Protein AF-A0A2P7QW14-F1 (afdb_monomer_lite)

Foldseek 3Di:
DDKDWADPVQVVVCVDPVVVVCCVVQQVVGWDWDQDPVRIIMIDGPDPVSVVVCCVPRVD

Structure (mmCIF, N/CA/C/O backbone):
data_AF-A0A2P7QW14-F1
#
_entry.id   AF-A0A2P7QW14-F1
#
loop_
_atom_site.group_PDB
_atom_site.id
_atom_site.type_symbol
_atom_site.label_atom_id
_atom_site.label_alt_id
_atom_site.label_comp_id
_atom_site.label_asym_id
_atom_site.label_entity_id
_atom_site.label_seq_id
_atom_site.pdbx_PDB_ins_code
_atom_site.Cartn_x
_atom_site.Cartn_y
_atom_site.Cartn_z
_atom_site.occupancy
_atom_site.B_iso_or_equiv
_atom_site.auth_seq_id
_atom_site.auth_comp_id
_atom_site.auth_asym_id
_atom_site.auth_atom_id
_atom_site.pdbx_PDB_model_num
ATOM 1 N N . MET A 1 1 ? -12.236 6.057 -1.054 1.00 84.12 1 MET A N 1
ATOM 2 C CA . MET A 1 1 ? -11.761 4.966 -1.935 1.00 84.12 1 MET A CA 1
ATOM 3 C C . MET A 1 1 ? -10.796 5.563 -2.928 1.00 84.12 1 MET A C 1
ATOM 5 O O . MET A 1 1 ? -11.195 6.371 -3.765 1.00 84.12 1 MET A O 1
ATOM 9 N N . ARG A 1 2 ? -9.530 5.171 -2.805 1.00 92.19 2 ARG A N 1
ATOM 10 C CA . ARG A 1 2 ? -8.392 5.776 -3.491 1.00 92.19 2 ARG A CA 1
ATOM 11 C C . ARG A 1 2 ? -7.497 4.699 -4.077 1.00 92.19 2 ARG A C 1
ATOM 13 O O . ARG A 1 2 ? -7.272 3.659 -3.465 1.00 92.19 2 ARG A O 1
ATOM 20 N N . THR A 1 3 ? -6.961 4.974 -5.259 1.00 91.12 3 THR A N 1
ATOM 21 C CA . THR A 1 3 ? -6.012 4.088 -5.934 1.00 91.12 3 THR A CA 1
ATOM 22 C C . THR A 1 3 ? -4.629 4.724 -5.920 1.00 91.12 3 THR A C 1
ATOM 24 O O . THR A 1 3 ? -4.457 5.853 -6.376 1.00 91.12 3 THR A O 1
ATOM 27 N N . LEU A 1 4 ? -3.646 3.987 -5.412 1.00 90.88 4 LEU A N 1
ATOM 28 C CA . LEU A 1 4 ? -2.233 4.336 -5.443 1.00 90.88 4 LEU A CA 1
ATOM 29 C C . LEU A 1 4 ? -1.546 3.559 -6.562 1.00 90.88 4 LEU A C 1
ATOM 31 O O . LEU A 1 4 ? -1.753 2.352 -6.713 1.00 90.88 4 LEU A O 1
ATOM 35 N N . ILE A 1 5 ? -0.713 4.252 -7.335 1.00 90.69 5 ILE A N 1
ATOM 36 C CA . ILE A 1 5 ? 0.142 3.624 -8.340 1.00 90.69 5 ILE A CA 1
ATOM 37 C C . ILE A 1 5 ? 1.480 3.325 -7.683 1.00 90.69 5 ILE A C 1
ATOM 39 O O . ILE A 1 5 ? 2.192 4.235 -7.264 1.00 90.69 5 ILE A O 1
ATOM 43 N N . VAL A 1 6 ? 1.816 2.044 -7.598 1.00 89.88 6 VAL A N 1
ATOM 44 C CA . VAL A 1 6 ? 3.079 1.592 -7.034 1.00 89.88 6 VAL A CA 1
ATOM 45 C C . VAL A 1 6 ? 4.164 1.675 -8.115 1.00 89.88 6 VAL A C 1
ATOM 47 O O . VAL A 1 6 ? 3.994 1.106 -9.202 1.00 89.88 6 VAL A O 1
ATOM 50 N N . PRO A 1 7 ? 5.288 2.362 -7.849 1.00 85.75 7 PRO A N 1
ATOM 51 C CA . PRO A 1 7 ? 6.420 2.412 -8.765 1.00 85.75 7 PRO A CA 1
ATOM 52 C C . PRO A 1 7 ? 7.028 1.027 -9.001 1.00 85.75 7 PRO A C 1
ATOM 54 O O . PRO A 1 7 ? 7.078 0.203 -8.090 1.00 85.75 7 PRO A O 1
ATOM 57 N N . ALA A 1 8 ? 7.587 0.798 -10.195 1.00 85.88 8 ALA A N 1
ATOM 58 C CA . ALA A 1 8 ? 8.219 -0.478 -10.548 1.00 85.88 8 ALA A CA 1
ATOM 59 C C . ALA A 1 8 ? 9.307 -0.916 -9.546 1.00 85.88 8 ALA A C 1
ATOM 61 O O . ALA A 1 8 ? 9.408 -2.094 -9.220 1.00 85.88 8 ALA A O 1
ATOM 62 N N . SER A 1 9 ? 10.063 0.039 -8.995 1.00 86.94 9 SER A N 1
ATOM 63 C CA . SER A 1 9 ? 11.116 -0.195 -7.996 1.00 86.94 9 SER A CA 1
ATOM 64 C C . SER A 1 9 ? 10.615 -0.711 -6.643 1.00 86.94 9 SER A C 1
ATOM 66 O O . SER A 1 9 ? 11.421 -1.152 -5.829 1.00 86.94 9 SER A O 1
ATOM 68 N N . LYS A 1 10 ? 9.307 -0.639 -6.381 1.00 87.25 10 LYS A N 1
ATOM 69 C CA . LYS A 1 10 ? 8.686 -1.055 -5.118 1.00 87.25 10 LYS A CA 1
ATOM 70 C C . LYS A 1 10 ? 7.796 -2.294 -5.289 1.00 87.25 10 LYS A C 1
ATOM 72 O O . LYS A 1 10 ? 7.245 -2.755 -4.297 1.00 87.25 10 LYS A O 1
ATOM 77 N N . ILE A 1 11 ? 7.660 -2.851 -6.504 1.00 86.50 11 ILE A N 1
ATOM 78 C CA . ILE A 1 11 ? 6.754 -3.985 -6.788 1.00 86.50 11 ILE A CA 1
ATOM 79 C C . ILE A 1 11 ? 7.110 -5.225 -5.961 1.00 86.50 11 ILE A C 1
ATOM 81 O O . ILE A 1 11 ? 6.224 -5.805 -5.337 1.00 86.50 11 ILE A O 1
ATOM 85 N N . ASP A 1 12 ? 8.387 -5.604 -5.899 1.00 87.00 12 ASP A N 1
ATOM 86 C CA . ASP A 1 12 ? 8.807 -6.769 -5.107 1.00 87.00 12 ASP A CA 1
ATOM 87 C C . ASP A 1 12 ? 8.468 -6.593 -3.616 1.00 87.00 12 ASP A C 1
ATOM 89 O O . ASP A 1 12 ? 8.125 -7.555 -2.930 1.00 87.00 12 ASP A O 1
ATOM 93 N N . PHE A 1 13 ? 8.478 -5.349 -3.123 1.00 85.25 13 PHE A N 1
ATOM 94 C CA . PHE A 1 13 ? 8.103 -5.025 -1.748 1.00 85.25 13 PHE A CA 1
ATOM 95 C C . PHE A 1 13 ? 6.596 -5.126 -1.508 1.00 85.25 13 PHE A C 1
ATOM 97 O O . PHE A 1 13 ? 6.197 -5.761 -0.536 1.00 85.25 13 PHE A O 1
ATOM 104 N N . VAL A 1 14 ? 5.740 -4.583 -2.383 1.00 86.12 14 VAL A N 1
ATOM 105 C CA . VAL A 1 14 ? 4.276 -4.739 -2.218 1.00 86.12 14 VAL A CA 1
ATOM 106 C C . VAL A 1 14 ? 3.795 -6.177 -2.377 1.00 86.12 14 VAL A C 1
ATOM 108 O O . VAL A 1 14 ? 2.726 -6.521 -1.881 1.00 86.12 14 VAL A O 1
ATOM 111 N N . GLN A 1 15 ? 4.567 -7.021 -3.059 1.00 84.38 15 GLN A N 1
ATOM 112 C CA . GLN A 1 15 ? 4.293 -8.455 -3.166 1.00 84.38 15 GLN A CA 1
ATOM 113 C C . GLN A 1 15 ? 4.946 -9.279 -2.045 1.00 84.38 15 GLN A C 1
ATOM 115 O O . GLN A 1 15 ? 4.754 -10.494 -1.987 1.00 84.38 15 GLN A O 1
ATOM 120 N N . SER A 1 16 ? 5.702 -8.642 -1.147 1.00 89.31 16 SER A N 1
ATOM 121 C CA . SER A 1 16 ? 6.356 -9.318 -0.029 1.00 89.31 16 SER A CA 1
ATOM 122 C C . SER A 1 16 ? 5.365 -9.722 1.066 1.00 89.31 16 SER A C 1
ATOM 124 O O . SER A 1 16 ? 4.303 -9.118 1.245 1.00 89.31 16 SER A O 1
ATOM 126 N N . ALA A 1 17 ? 5.748 -10.729 1.854 1.00 90.88 17 ALA A N 1
ATOM 127 C CA . ALA A 1 17 ? 4.977 -11.157 3.019 1.00 90.88 17 ALA A CA 1
ATOM 128 C C . ALA A 1 17 ? 4.847 -10.049 4.080 1.00 90.88 17 ALA A C 1
ATOM 130 O O . ALA A 1 17 ? 3.817 -9.966 4.742 1.00 90.88 17 ALA A O 1
ATOM 131 N N . GLU A 1 18 ? 5.858 -9.184 4.205 1.00 91.00 18 GLU A N 1
ATOM 132 C CA . GLU A 1 18 ? 5.873 -8.067 5.156 1.00 91.00 18 GLU A CA 1
ATOM 133 C C . GLU A 1 18 ? 4.791 -7.036 4.820 1.00 91.00 18 GLU A C 1
ATOM 135 O O . GLU A 1 18 ? 3.967 -6.699 5.670 1.00 91.00 18 GLU A O 1
ATOM 140 N N . CYS A 1 19 ? 4.704 -6.625 3.550 1.00 89.50 19 CYS A N 1
ATOM 141 C CA . CYS A 1 19 ? 3.623 -5.757 3.091 1.00 89.50 19 CYS A CA 1
ATOM 142 C C . CYS A 1 19 ? 2.253 -6.427 3.266 1.00 89.50 19 CYS A C 1
ATOM 144 O O . CYS A 1 19 ? 1.294 -5.778 3.682 1.00 89.50 19 CYS A O 1
ATOM 146 N N . GLY A 1 20 ? 2.149 -7.724 2.955 1.00 88.38 20 GLY A N 1
ATOM 147 C CA . GLY A 1 20 ? 0.912 -8.483 3.140 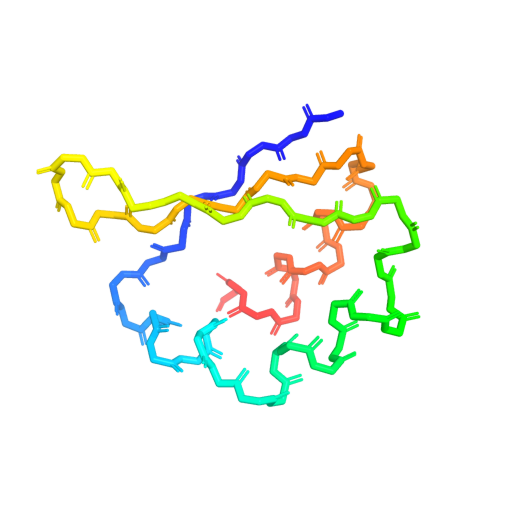1.00 88.38 20 GLY A CA 1
ATOM 148 C C . GLY A 1 20 ? 0.437 -8.483 4.596 1.00 88.38 20 GLY A C 1
ATOM 149 O O . GLY A 1 20 ? -0.746 -8.268 4.851 1.00 88.38 20 GLY A O 1
ATOM 150 N N . GLN A 1 21 ? 1.353 -8.667 5.548 1.00 91.81 21 GLN A N 1
ATOM 151 C CA . GLN A 1 21 ? 1.046 -8.616 6.976 1.00 91.81 21 GLN A CA 1
ATOM 152 C C . GLN A 1 21 ? 0.644 -7.205 7.418 1.00 91.81 21 GLN A C 1
ATOM 154 O O . GLN A 1 21 ? -0.385 -7.055 8.073 1.00 91.81 21 GLN A O 1
ATOM 159 N N . TRP A 1 22 ? 1.383 -6.176 6.997 1.00 91.31 22 TRP A N 1
ATOM 160 C CA . TRP A 1 22 ? 1.047 -4.787 7.314 1.00 91.31 22 TRP A CA 1
ATOM 161 C C . TRP A 1 22 ? -0.372 -4.430 6.851 1.00 91.31 22 TRP A C 1
ATOM 163 O O . TRP A 1 22 ? -1.155 -3.862 7.606 1.00 91.31 22 TRP A O 1
ATOM 173 N N . VAL A 1 23 ? -0.753 -4.831 5.632 1.00 90.19 23 VAL A N 1
ATOM 174 C CA . VAL A 1 23 ? -2.107 -4.597 5.100 1.00 90.19 23 VAL A CA 1
ATOM 175 C C . VAL A 1 23 ? -3.177 -5.296 5.946 1.00 90.19 23 VAL A C 1
ATOM 177 O O . VAL A 1 23 ? -4.236 -4.718 6.174 1.00 90.19 23 VAL A O 1
ATOM 180 N N . LEU A 1 24 ? -2.919 -6.510 6.442 1.00 90.12 24 LEU A N 1
ATOM 181 C CA . LEU A 1 24 ? -3.856 -7.218 7.325 1.00 90.12 24 LEU A CA 1
ATOM 182 C C . LEU A 1 24 ? -4.014 -6.532 8.691 1.00 90.12 24 LEU A C 1
ATOM 184 O O . LEU A 1 24 ? -5.102 -6.561 9.261 1.00 90.12 24 LEU A O 1
ATOM 188 N N . GLU A 1 25 ? -2.944 -5.932 9.211 1.00 91.81 25 GLU A N 1
ATOM 189 C CA . GLU A 1 25 ? -2.925 -5.264 10.517 1.00 91.81 25 GLU A CA 1
ATOM 190 C C . GLU A 1 25 ? -3.517 -3.848 10.467 1.00 91.81 25 GLU A C 1
ATOM 192 O O . GLU A 1 25 ? -4.172 -3.420 11.418 1.00 91.81 25 GLU A O 1
ATOM 197 N N . HIS A 1 26 ? -3.316 -3.132 9.356 1.00 87.75 26 HIS A N 1
ATOM 198 C CA . HIS A 1 26 ? -3.610 -1.702 9.250 1.00 87.75 26 HIS A CA 1
ATOM 199 C C . HIS A 1 26 ? -4.760 -1.348 8.299 1.00 87.75 26 HIS A C 1
ATOM 201 O O . HIS A 1 26 ? -5.314 -0.259 8.427 1.00 87.75 26 HIS A O 1
ATOM 207 N N . CYS A 1 27 ? -5.157 -2.233 7.379 1.00 89.31 2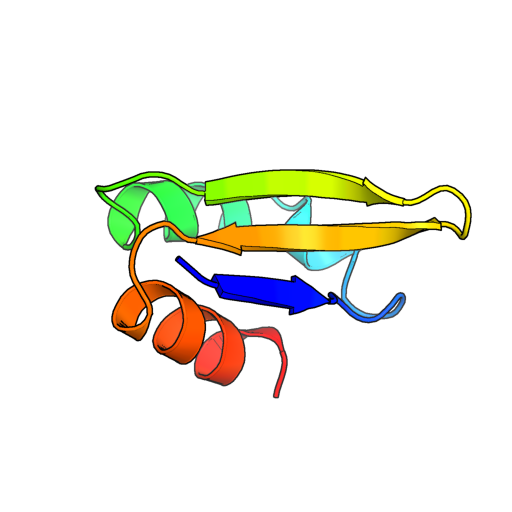7 CYS A N 1
ATOM 208 C CA . CYS A 1 27 ? -6.228 -1.964 6.413 1.00 89.31 27 CYS A CA 1
ATOM 209 C C . CYS A 1 27 ? -7.441 -2.871 6.653 1.00 89.31 27 CYS A C 1
ATOM 211 O O . CYS A 1 27 ? -7.703 -3.815 5.901 1.00 89.31 27 CYS A O 1
ATOM 213 N N . ALA A 1 28 ? -8.217 -2.578 7.698 1.00 86.81 28 ALA A N 1
ATOM 214 C CA . ALA A 1 28 ? -9.360 -3.398 8.111 1.00 86.81 28 ALA A C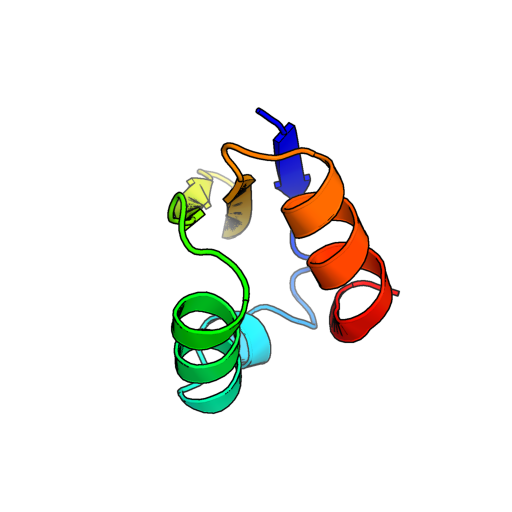A 1
ATOM 215 C C . ALA A 1 28 ? -10.468 -3.475 7.044 1.00 86.81 28 ALA A C 1
ATOM 217 O O . ALA A 1 28 ? -11.251 -4.428 7.019 1.00 86.81 28 ALA A O 1
ATOM 218 N N . ARG A 1 29 ? -10.544 -2.478 6.153 1.00 87.25 29 ARG A N 1
ATOM 219 C CA . ARG A 1 29 ? -11.505 -2.443 5.037 1.00 87.25 29 ARG A CA 1
ATOM 220 C C . ARG A 1 29 ? -11.012 -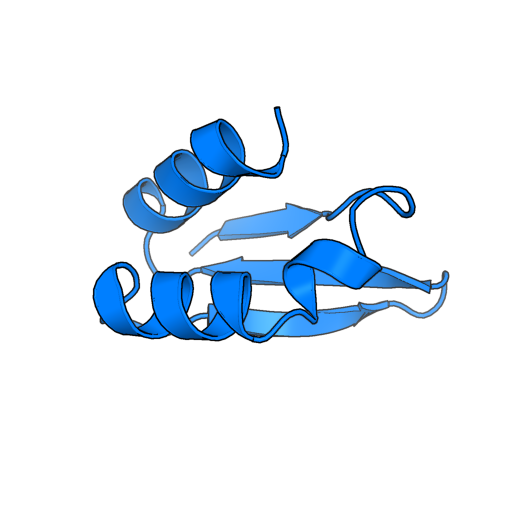3.175 3.787 1.00 87.25 29 ARG A C 1
ATOM 222 O O . ARG A 1 29 ? -11.791 -3.372 2.852 1.00 87.25 29 ARG A O 1
ATOM 229 N N . GLY A 1 30 ? -9.762 -3.633 3.807 1.00 82.44 30 GLY A N 1
ATOM 230 C CA . GLY A 1 30 ? -9.127 -4.395 2.745 1.00 82.44 30 GLY A CA 1
ATOM 231 C C . GLY A 1 30 ? -8.546 -3.526 1.631 1.00 82.44 30 GLY A C 1
ATOM 232 O O . GLY A 1 30 ? -8.982 -2.405 1.366 1.00 82.44 30 GLY A O 1
ATOM 233 N N . VAL A 1 31 ? -7.557 -4.094 0.944 1.00 88.81 31 VAL A N 1
ATOM 234 C CA . VAL A 1 31 ? -6.861 -3.473 -0.186 1.00 88.81 31 VAL A CA 1
ATOM 235 C C . VAL A 1 31 ? -6.959 -4.401 -1.387 1.00 88.81 31 VAL A C 1
ATOM 237 O O . VAL A 1 31 ? -6.748 -5.608 -1.274 1.00 88.81 31 VAL A O 1
ATOM 240 N N . GLN A 1 32 ? -7.276 -3.847 -2.554 1.00 87.31 32 GLN A N 1
ATOM 241 C CA . GLN A 1 32 ? -7.321 -4.599 -3.806 1.00 87.31 32 GLN A CA 1
ATOM 242 C C . GLN A 1 32 ? -6.112 -4.264 -4.674 1.00 87.31 32 GLN A C 1
ATOM 244 O O . GLN A 1 32 ? -5.955 -3.127 -5.119 1.00 87.31 32 GLN A O 1
ATOM 249 N N . GLY A 1 33 ? -5.270 -5.265 -4.935 1.00 86.06 33 GLY A N 1
ATOM 250 C CA . GLY A 1 33 ? -4.147 -5.159 -5.862 1.00 86.06 33 GLY A CA 1
ATOM 251 C C . GLY A 1 33 ? -4.528 -5.568 -7.282 1.00 86.06 33 GLY A C 1
ATOM 252 O O . GLY A 1 33 ? -5.172 -6.596 -7.488 1.00 86.06 33 GLY A O 1
ATOM 253 N N . ARG A 1 34 ? -4.108 -4.783 -8.277 1.00 85.00 34 ARG A N 1
ATOM 254 C CA . ARG A 1 34 ? -4.256 -5.112 -9.699 1.00 85.00 34 ARG A CA 1
ATOM 255 C C . ARG A 1 34 ? -2.988 -4.768 -10.473 1.00 85.00 34 ARG A C 1
ATOM 257 O O 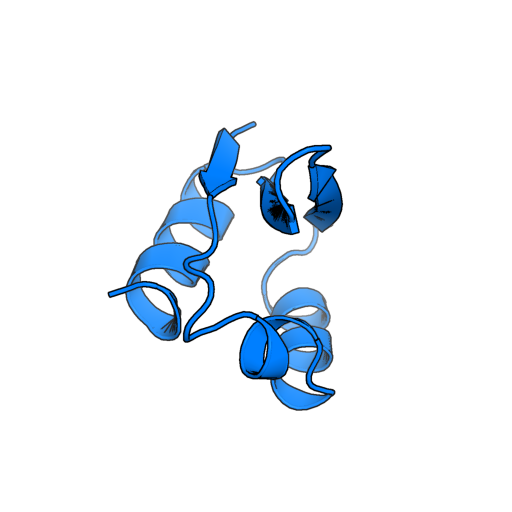. ARG A 1 34 ? -2.463 -3.666 -10.351 1.00 85.00 34 ARG A O 1
ATOM 264 N N . VAL A 1 35 ? -2.561 -5.679 -11.346 1.00 79.56 35 VAL A N 1
ATOM 265 C CA . VAL A 1 35 ? -1.531 -5.404 -12.358 1.00 79.56 35 VAL A CA 1
ATOM 266 C C . VAL A 1 35 ? -2.198 -4.768 -13.580 1.00 79.56 35 VAL A C 1
ATOM 268 O O . VAL A 1 35 ? -3.115 -5.341 -14.175 1.00 79.56 35 VAL A O 1
ATOM 271 N N . GLY A 1 36 ? -1.776 -3.556 -13.927 1.00 73.06 36 GLY A N 1
ATOM 272 C CA . GLY A 1 36 ? -2.187 -2.848 -15.134 1.00 73.06 36 GLY A CA 1
ATOM 273 C C . GLY A 1 36 ? -1.516 -3.407 -16.390 1.00 73.06 36 GLY A C 1
ATOM 274 O O . GLY A 1 36 ? -0.479 -4.062 -16.332 1.00 73.06 36 GLY A O 1
ATOM 275 N N . SER A 1 37 ? -2.086 -3.110 -17.558 1.00 74.44 37 SER A N 1
ATOM 276 C CA . SER A 1 37 ? -1.607 -3.593 -18.866 1.00 74.44 37 SER A CA 1
ATOM 277 C C . SER A 1 37 ? -0.179 -3.147 -19.214 1.00 74.44 37 SER A C 1
ATOM 279 O O . SER A 1 37 ? 0.458 -3.720 -20.088 1.00 74.44 37 SER A O 1
ATOM 281 N N . ASN A 1 38 ? 0.311 -2.106 -18.543 1.00 73.06 38 ASN A N 1
ATOM 282 C CA . ASN A 1 38 ? 1.653 -1.541 -18.661 1.00 73.06 38 ASN A CA 1
ATOM 283 C C . ASN A 1 38 ? 2.635 -2.089 -17.606 1.00 73.06 38 ASN A C 1
ATOM 285 O O . ASN A 1 38 ? 3.721 -1.538 -17.453 1.00 73.06 38 ASN A O 1
ATOM 289 N N . GLY A 1 39 ? 2.247 -3.114 -16.839 1.00 68.06 39 GLY A N 1
ATOM 290 C CA . GLY A 1 39 ? 3.049 -3.654 -15.738 1.00 68.06 39 GLY A CA 1
ATOM 291 C C . GLY A 1 39 ? 3.053 -2.786 -14.476 1.00 68.06 39 GLY A C 1
ATOM 292 O O . GLY A 1 39 ? 3.722 -3.138 -13.509 1.00 68.06 39 GLY A O 1
ATOM 293 N N . ALA A 1 40 ? 2.305 -1.676 -14.449 1.00 76.56 40 ALA A N 1
ATOM 294 C CA . ALA A 1 40 ? 2.150 -0.877 -13.240 1.00 76.56 40 ALA A CA 1
ATOM 295 C C . ALA A 1 40 ? 1.279 -1.625 -12.226 1.00 76.56 40 ALA A C 1
ATOM 297 O O . ALA A 1 40 ? 0.235 -2.176 -12.579 1.00 76.56 40 ALA A O 1
ATOM 298 N N . TYR A 1 41 ? 1.694 -1.628 -10.964 1.00 86.69 41 TYR A N 1
ATOM 299 C CA . TYR A 1 41 ? 0.929 -2.241 -9.887 1.00 86.69 41 TYR A CA 1
ATOM 300 C C . TYR A 1 41 ? 0.059 -1.166 -9.232 1.00 86.69 41 TYR A C 1
ATOM 302 O O . TYR A 1 41 ? 0.556 -0.114 -8.843 1.00 86.69 41 TYR A O 1
ATOM 310 N N . ALA A 1 42 ? -1.246 -1.396 -9.156 1.00 89.69 42 ALA A N 1
ATOM 311 C CA . ALA A 1 42 ? -2.194 -0.474 -8.547 1.00 89.69 42 ALA A CA 1
ATOM 312 C C . ALA A 1 42 ? -2.778 -1.104 -7.284 1.00 89.69 42 ALA A C 1
ATOM 314 O O . ALA A 1 42 ? -3.288 -2.224 -7.332 1.00 89.69 42 ALA A O 1
ATOM 315 N N . LEU A 1 43 ? -2.724 -0.375 -6.173 1.00 91.56 43 LEU A N 1
ATOM 316 C CA . LEU A 1 43 ? -3.371 -0.749 -4.920 1.00 91.56 43 LEU A CA 1
ATOM 317 C C . LEU A 1 43 ? -4.562 0.171 -4.691 1.00 91.56 43 LEU A C 1
ATOM 319 O O . LEU A 1 43 ? -4.425 1.390 -4.743 1.00 91.56 43 LEU A O 1
ATOM 323 N N . THR A 1 44 ? -5.733 -0.406 -4.462 1.00 93.31 44 THR A N 1
ATOM 324 C CA . THR A 1 44 ? -6.957 0.349 -4.198 1.00 93.31 44 THR A CA 1
ATOM 325 C C . THR A 1 44 ? -7.397 0.133 -2.764 1.00 93.31 44 THR A C 1
ATOM 327 O O . THR A 1 44 ? -7.683 -0.995 -2.367 1.00 93.31 44 THR A O 1
ATOM 330 N N . PHE A 1 45 ? -7.464 1.229 -2.023 1.00 93.44 45 PHE A N 1
ATOM 331 C CA . PHE A 1 45 ? -7.856 1.296 -0.625 1.00 93.44 45 PHE A CA 1
ATOM 332 C C . PHE A 1 45 ? -9.285 1.816 -0.545 1.00 93.44 45 PHE A C 1
ATOM 334 O O . PHE A 1 45 ? -9.673 2.734 -1.279 1.00 93.44 45 PHE A O 1
ATOM 341 N N . VAL A 1 46 ? -10.090 1.222 0.330 1.00 91.88 46 VAL A N 1
ATOM 342 C CA . VAL A 1 46 ? -11.453 1.705 0.578 1.00 91.88 46 VAL A CA 1
ATOM 343 C C . VAL A 1 46 ? -11.405 3.022 1.351 1.00 91.88 46 VAL A C 1
ATOM 345 O O . VAL A 1 46 ? -12.145 3.951 1.005 1.00 91.88 46 VAL A O 1
ATOM 348 N N . ASP A 1 47 ? -10.509 3.104 2.333 1.00 92.69 47 ASP A N 1
ATOM 349 C CA . ASP A 1 47 ? -10.266 4.279 3.161 1.00 92.69 47 ASP A CA 1
ATOM 350 C C . ASP A 1 47 ? -9.120 5.137 2.614 1.00 92.69 47 ASP A C 1
ATOM 352 O O . ASP A 1 47 ? -8.109 4.620 2.135 1.00 92.69 47 ASP A O 1
ATOM 356 N N . ASP A 1 48 ? -9.288 6.453 2.680 1.00 92.00 48 ASP A N 1
ATOM 357 C CA . ASP A 1 48 ? -8.276 7.392 2.209 1.00 92.00 48 ASP A CA 1
ATOM 358 C C . ASP A 1 48 ? -7.157 7.551 3.256 1.00 92.00 48 ASP A C 1
ATOM 360 O O . ASP A 1 48 ? -5.997 7.672 2.865 1.00 92.00 48 ASP A O 1
ATOM 364 N N . ASP A 1 49 ? -7.466 7.418 4.554 1.00 92.56 49 ASP A N 1
ATOM 365 C CA . ASP A 1 49 ? -6.472 7.462 5.634 1.00 92.56 49 ASP A CA 1
ATOM 366 C C . ASP A 1 49 ? -5.543 6.233 5.583 1.00 92.56 49 ASP A C 1
ATOM 368 O O . ASP A 1 49 ? -4.329 6.348 5.763 1.00 92.56 49 ASP A O 1
ATOM 372 N N . GLU A 1 50 ? -6.089 5.049 5.267 1.00 92.50 50 GLU A N 1
ATOM 373 C CA . GLU A 1 50 ? -5.302 3.822 5.048 1.00 92.50 50 GLU A CA 1
ATOM 374 C C . GLU A 1 50 ? -4.381 3.970 3.826 1.00 92.50 50 GLU A C 1
ATOM 376 O O . GLU A 1 50 ? -3.227 3.534 3.852 1.00 92.50 50 GLU A O 1
ATOM 381 N N . ALA A 1 51 ? -4.873 4.615 2.761 1.00 93.00 51 ALA A N 1
ATOM 382 C CA . ALA A 1 51 ? -4.076 4.898 1.573 1.00 93.00 51 ALA A CA 1
ATOM 383 C C . ALA A 1 51 ? -2.926 5.864 1.889 1.00 93.00 51 ALA A C 1
ATOM 385 O O . ALA A 1 51 ? -1.804 5.650 1.436 1.00 93.00 51 ALA A O 1
ATOM 386 N N . ASP A 1 52 ? -3.180 6.919 2.662 1.00 93.44 52 ASP A N 1
ATOM 387 C CA . ASP A 1 52 ? -2.148 7.885 3.033 1.00 93.44 52 ASP A CA 1
ATOM 388 C C . ASP A 1 52 ? -1.096 7.277 3.963 1.00 93.44 52 ASP A C 1
ATOM 390 O O . ASP A 1 52 ? 0.097 7.494 3.741 1.00 93.44 52 ASP A O 1
ATOM 394 N N . ALA A 1 53 ? -1.506 6.446 4.926 1.00 92.12 53 ALA A N 1
ATOM 395 C CA . ALA A 1 53 ? -0.579 5.686 5.760 1.00 92.12 53 ALA A CA 1
ATOM 396 C C . ALA A 1 53 ? 0.312 4.765 4.911 1.00 92.12 53 ALA A C 1
ATOM 398 O O . ALA A 1 53 ? 1.534 4.769 5.062 1.00 92.12 53 ALA A O 1
ATOM 399 N N . PHE A 1 54 ? -0.282 4.037 3.960 1.00 92.38 54 PHE A N 1
ATOM 400 C CA . PHE A 1 54 ? 0.475 3.175 3.056 1.00 92.38 54 PHE A CA 1
ATOM 401 C C . PHE A 1 54 ? 1.441 3.974 2.171 1.00 92.38 54 PHE A C 1
ATOM 403 O O . PHE A 1 54 ? 2.590 3.580 1.968 1.00 92.38 54 PHE A O 1
ATOM 410 N N . GLN A 1 55 ? 0.985 5.107 1.632 1.00 91.94 55 GLN A N 1
ATOM 411 C CA . GLN A 1 55 ? 1.796 5.953 0.766 1.00 91.94 55 GLN A CA 1
ATOM 412 C C . GLN A 1 55 ? 2.998 6.533 1.517 1.00 91.94 55 GLN A C 1
ATOM 414 O O . GLN A 1 55 ? 4.103 6.506 0.981 1.00 91.94 55 GLN A O 1
ATOM 419 N N . ALA A 1 56 ? 2.786 7.041 2.733 1.00 90.88 56 ALA A N 1
ATOM 420 C CA . ALA A 1 56 ? 3.832 7.651 3.546 1.00 90.88 56 ALA A CA 1
ATOM 421 C C . ALA A 1 56 ? 4.898 6.638 3.983 1.00 90.88 56 ALA A C 1
ATOM 423 O O . ALA A 1 56 ? 6.083 6.958 3.949 1.00 90.88 56 ALA A O 1
ATOM 424 N N . GLU A 1 57 ? 4.483 5.426 4.352 1.00 87.00 57 GLU A N 1
ATOM 425 C CA . GLU A 1 57 ? 5.397 4.384 4.823 1.00 87.00 57 GLU A CA 1
ATOM 426 C C . GLU A 1 57 ? 6.176 3.738 3.666 1.00 87.00 57 GLU A C 1
ATOM 428 O O . GLU A 1 57 ? 7.389 3.549 3.741 1.00 87.00 57 GLU A O 1
ATOM 433 N N . TRP A 1 58 ? 5.497 3.421 2.559 1.00 84.88 58 TRP A N 1
ATOM 434 C CA . TRP A 1 58 ? 6.052 2.503 1.557 1.00 84.88 58 TRP A CA 1
ATOM 435 C C . TRP A 1 58 ? 6.358 3.146 0.201 1.00 84.88 58 TRP A C 1
ATOM 437 O O . TRP A 1 58 ? 7.273 2.692 -0.503 1.00 84.88 58 TRP A O 1
ATOM 447 N N . LEU A 1 59 ? 5.621 4.193 -0.186 1.00 83.69 59 LEU A N 1
ATOM 448 C CA . LEU A 1 59 ? 5.703 4.814 -1.518 1.00 83.69 59 LEU A CA 1
ATOM 449 C C . LEU A 1 59 ? 6.399 6.184 -1.541 1.00 83.69 59 LEU A C 1
ATOM 451 O O . LEU A 1 59 ? 6.535 6.745 -2.631 1.00 83.69 59 LEU A O 1
ATOM 455 N N . ALA A 1 60 ? 6.829 6.699 -0.386 1.00 79.62 60 ALA A N 1
ATOM 456 C CA . ALA A 1 60 ? 7.665 7.894 -0.274 1.00 79.62 60 ALA A CA 1
ATOM 457 C C . ALA A 1 60 ? 9.057 7.716 -0.915 1.00 79.62 60 ALA A C 1
ATOM 459 O O . ALA A 1 60 ? 9.574 6.565 -0.975 1.00 79.62 60 ALA A O 1
#

Sequence (60 aa):
MRTLIVPASKIDFVQSAECGQWVLEHCARGVQGRVGSNGAYALTFVDDDEADAFQAEWLA

Secondary str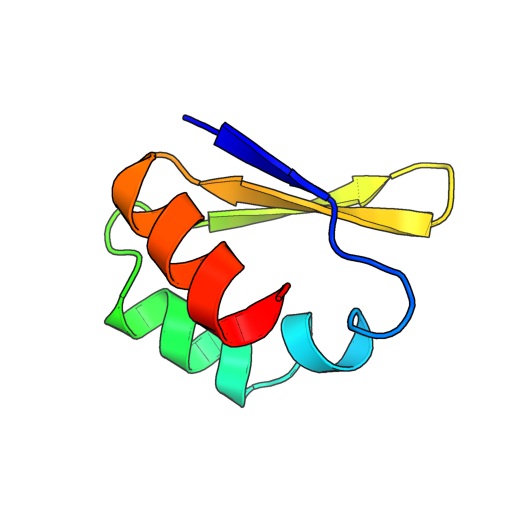ucture (DSSP, 8-state):
-EEEEEPGGGHHHHTSHHHHHHHHHH-TT-EEEEE-TTS-EEEEESSHHHHHHHIIIII-

pLDDT: mean 87.48, std 5.5, range [68.06, 93.44]

Radius of gyration: 10.52 Å; chains: 1; bounding box: 23×19×29 Å

Organism: NCBI:txid2116704